Protein AF-A0A820Z6E0-F1 (afdb_monomer_lite)

pLDDT: mean 84.33, std 12.2, range [48.38, 95.38]

Radius of gyration: 16.72 Å; chains: 1; bounding box: 52×25×38 Å

Structure (mmCIF, N/CA/C/O backbone):
data_AF-A0A820Z6E0-F1
#
_entry.id   AF-A0A820Z6E0-F1
#
loop_
_atom_site.group_PDB
_atom_site.id
_atom_site.type_symbol
_atom_site.label_atom_id
_atom_site.label_alt_id
_atom_site.label_comp_id
_atom_site.label_asym_id
_atom_site.label_entity_id
_atom_site.label_seq_id
_atom_site.pdbx_PDB_ins_code
_atom_site.Cartn_x
_atom_site.Cartn_y
_atom_site.Cartn_z
_atom_site.occupancy
_atom_site.B_iso_or_equiv
_atom_site.auth_seq_id
_atom_site.auth_comp_id
_atom_site.auth_asym_id
_atom_site.auth_atom_id
_atom_site.pdbx_PDB_model_num
ATOM 1 N N . MET A 1 1 ? -11.828 4.237 -25.696 1.00 48.38 1 MET A N 1
ATOM 2 C CA . MET A 1 1 ? -11.312 3.700 -24.421 1.00 48.38 1 MET A CA 1
ATOM 3 C C . MET A 1 1 ? -10.125 4.549 -24.010 1.00 48.38 1 MET A C 1
ATOM 5 O O . MET A 1 1 ? -9.143 4.548 -24.728 1.00 48.38 1 MET A O 1
ATOM 9 N N . ARG A 1 2 ? -10.245 5.336 -22.942 1.00 55.72 2 ARG A N 1
ATOM 10 C CA . ARG A 1 2 ? -9.154 6.102 -22.318 1.00 55.72 2 ARG A CA 1
ATOM 11 C C . ARG A 1 2 ? -9.138 5.699 -20.841 1.00 55.72 2 ARG A C 1
ATOM 13 O O . ARG A 1 2 ? -10.213 5.471 -20.297 1.00 55.72 2 ARG A O 1
ATOM 20 N N . GLY A 1 3 ? -7.966 5.524 -20.233 1.00 65.94 3 GLY A N 1
ATOM 21 C CA . GLY A 1 3 ? -7.829 4.992 -18.869 1.00 65.94 3 GLY A CA 1
ATOM 22 C C . GLY A 1 3 ? -6.915 3.768 -18.805 1.00 65.94 3 GLY A C 1
ATOM 23 O O . GLY A 1 3 ? -6.024 3.621 -19.639 1.00 65.94 3 GLY A O 1
ATOM 24 N N . LEU A 1 4 ? -7.152 2.866 -17.849 1.00 66.06 4 LEU A N 1
ATOM 25 C CA . LEU A 1 4 ? -6.239 1.772 -17.475 1.00 66.06 4 LEU A CA 1
ATOM 26 C C . LEU A 1 4 ? -5.704 0.920 -18.642 1.00 66.06 4 LEU A C 1
ATOM 28 O O . LEU A 1 4 ? -4.550 0.492 -18.616 1.00 66.06 4 LEU A O 1
ATOM 32 N N . LEU A 1 5 ? -6.547 0.688 -19.653 1.00 68.06 5 LEU A N 1
ATOM 33 C CA . LEU A 1 5 ? -6.237 -0.118 -20.839 1.00 68.06 5 LEU A CA 1
ATOM 34 C C . LEU A 1 5 ? -5.581 0.680 -21.975 1.00 68.06 5 LEU A C 1
ATOM 36 O O . LEU A 1 5 ? -4.880 0.104 -22.794 1.00 68.06 5 LEU A O 1
ATOM 40 N N . SER A 1 6 ? -5.806 1.995 -22.035 1.00 64.12 6 SER A N 1
ATOM 41 C CA . SER A 1 6 ? -5.307 2.858 -23.115 1.00 64.12 6 SER A CA 1
ATOM 42 C C . SER A 1 6 ? -4.019 3.594 -22.757 1.00 64.12 6 SER A C 1
ATOM 44 O O . SER A 1 6 ? -3.319 4.023 -23.667 1.00 64.12 6 SER A O 1
ATOM 46 N N . SER A 1 7 ? -3.723 3.763 -21.467 1.00 65.31 7 SER A N 1
ATOM 47 C CA . SER A 1 7 ? -2.538 4.479 -20.972 1.00 65.31 7 SER A CA 1
ATOM 48 C C . SER A 1 7 ? -1.410 3.536 -20.531 1.00 65.31 7 SER A C 1
ATOM 50 O O . SER A 1 7 ? -0.573 3.926 -19.727 1.00 65.31 7 SER A O 1
ATOM 52 N N . GLU A 1 8 ? -1.428 2.268 -20.963 1.00 79.94 8 GLU A N 1
ATOM 53 C CA . GLU A 1 8 ? -0.510 1.192 -20.531 1.00 79.94 8 GLU A CA 1
ATOM 54 C C . GLU A 1 8 ? -0.404 0.976 -19.004 1.00 79.94 8 GLU A C 1
ATOM 56 O O . GLU A 1 8 ? 0.349 0.114 -18.555 1.00 79.94 8 GLU A O 1
ATOM 61 N N . VAL A 1 9 ? -1.182 1.692 -18.184 1.00 87.06 9 VAL A N 1
ATOM 62 C CA . VAL A 1 9 ? -1.126 1.635 -16.716 1.00 87.06 9 VAL A CA 1
ATOM 63 C C . VAL A 1 9 ? -1.371 0.213 -16.231 1.00 87.06 9 VAL A C 1
ATOM 65 O O . VAL A 1 9 ? -0.601 -0.291 -15.414 1.00 87.06 9 VAL A O 1
ATOM 68 N N . LEU A 1 10 ? -2.386 -0.477 -16.761 1.00 86.62 10 LEU A N 1
ATOM 69 C CA . LEU A 1 10 ? -2.643 -1.869 -16.392 1.00 86.62 10 LEU A CA 1
ATOM 70 C C . LEU A 1 10 ? -1.450 -2.772 -16.740 1.00 86.62 10 LEU A C 1
ATOM 72 O O . LEU A 1 10 ? -1.014 -3.578 -15.928 1.00 86.62 10 LEU A O 1
ATOM 76 N N . PHE A 1 11 ? -0.871 -2.607 -17.925 1.00 88.88 11 PHE A N 1
ATOM 77 C CA . PHE A 1 11 ? 0.265 -3.416 -18.356 1.00 88.88 11 PHE A CA 1
ATOM 78 C C . PHE A 1 11 ? 1.518 -3.167 -17.503 1.00 88.88 11 PHE A C 1
ATOM 80 O O . PHE A 1 11 ? 2.167 -4.111 -17.051 1.00 88.88 11 PHE A O 1
ATOM 87 N N . VAL A 1 12 ? 1.837 -1.900 -17.227 1.00 90.31 12 VAL A N 1
ATOM 88 C CA . VAL A 1 12 ? 2.965 -1.499 -16.374 1.00 90.31 12 VAL A CA 1
ATOM 89 C C . VAL A 1 12 ? 2.790 -2.020 -14.949 1.00 90.31 12 VAL A C 1
ATOM 91 O O . VAL A 1 12 ? 3.752 -2.492 -14.342 1.00 90.31 12 VAL A O 1
ATOM 94 N N . THR A 1 13 ? 1.577 -1.938 -14.405 1.00 92.31 13 THR A N 1
ATOM 95 C CA . THR A 1 13 ? 1.280 -2.369 -13.031 1.00 92.31 13 THR A CA 1
ATOM 96 C C . THR A 1 13 ? 1.326 -3.888 -12.892 1.00 92.31 13 THR A C 1
ATOM 98 O O . THR A 1 13 ? 1.973 -4.376 -11.969 1.00 92.31 13 THR A O 1
ATOM 101 N N . LEU A 1 14 ? 0.763 -4.639 -13.843 1.00 90.88 14 LEU A N 1
ATOM 102 C CA . LEU A 1 14 ? 0.792 -6.107 -13.840 1.00 90.88 14 LEU A CA 1
ATOM 103 C C . LEU A 1 14 ? 2.196 -6.696 -14.034 1.00 90.88 14 LEU A C 1
ATOM 105 O O . LEU A 1 14 ? 2.466 -7.804 -13.580 1.00 90.88 14 LEU A O 1
ATOM 109 N N . LYS A 1 15 ? 3.118 -5.963 -14.668 1.00 93.31 15 LYS A N 1
ATOM 110 C CA . LYS A 1 15 ? 4.529 -6.374 -14.773 1.00 93.31 15 LYS A CA 1
ATOM 111 C C . LYS A 1 15 ? 5.305 -6.260 -13.460 1.00 93.31 15 LYS A C 1
ATOM 113 O O . LYS A 1 15 ? 6.385 -6.840 -13.344 1.00 93.31 15 LYS A O 1
ATOM 118 N N . LYS A 1 16 ? 4.816 -5.487 -12.487 1.00 93.81 16 LYS A N 1
ATOM 119 C CA . LYS A 1 16 ? 5.507 -5.282 -11.210 1.00 93.81 16 LYS A CA 1
ATOM 120 C C . LYS A 1 16 ? 5.207 -6.426 -10.249 1.00 93.81 16 LYS A C 1
ATOM 122 O O . LYS A 1 16 ? 4.092 -6.926 -10.161 1.00 93.81 16 LYS A O 1
ATOM 127 N N . ARG A 1 17 ? 6.212 -6.805 -9.464 1.00 95.12 17 ARG A N 1
ATOM 128 C CA . ARG A 1 17 ? 6.111 -7.862 -8.454 1.00 95.12 17 ARG A CA 1
ATOM 129 C C . ARG A 1 17 ? 5.824 -7.273 -7.077 1.00 95.12 17 ARG A C 1
ATOM 131 O O . ARG A 1 17 ? 6.588 -6.435 -6.589 1.00 95.12 17 ARG A O 1
ATOM 138 N N . TYR A 1 18 ? 4.756 -7.746 -6.444 1.00 94.69 18 TYR A N 1
ATOM 139 C CA . TYR A 1 18 ? 4.411 -7.391 -5.067 1.00 94.69 18 TYR A CA 1
ATOM 140 C C . TYR A 1 18 ? 5.555 -7.751 -4.103 1.00 94.69 18 TYR A C 1
ATOM 142 O O . TYR A 1 18 ? 6.232 -8.764 -4.292 1.00 94.69 18 TYR A O 1
ATOM 150 N N . ARG A 1 19 ? 5.805 -6.888 -3.109 1.00 93.69 19 ARG A N 1
ATOM 151 C CA . ARG A 1 19 ? 6.894 -6.966 -2.111 1.00 93.69 19 ARG A CA 1
ATOM 152 C C . ARG A 1 19 ? 8.318 -6.935 -2.665 1.00 93.69 19 ARG A C 1
ATOM 154 O O . ARG A 1 19 ? 9.272 -7.024 -1.900 1.00 93.69 19 ARG A O 1
ATOM 161 N N . VAL A 1 20 ? 8.484 -6.785 -3.978 1.00 94.25 20 VAL A N 1
ATOM 162 C CA . VAL A 1 20 ? 9.794 -6.656 -4.634 1.00 94.25 20 VAL A CA 1
ATOM 163 C C . VAL A 1 20 ? 9.920 -5.300 -5.309 1.00 94.25 20 VAL A C 1
ATOM 165 O O . VAL A 1 20 ? 10.918 -4.616 -5.132 1.00 94.25 20 VAL A O 1
ATOM 168 N N . ASN A 1 21 ? 8.912 -4.901 -6.085 1.00 95.00 21 ASN A N 1
ATOM 169 C CA . ASN A 1 21 ? 8.896 -3.614 -6.777 1.00 95.00 21 ASN A CA 1
ATOM 170 C C . ASN A 1 21 ? 7.982 -2.596 -6.101 1.00 95.00 21 ASN A C 1
ATOM 172 O O . ASN A 1 21 ? 8.159 -1.398 -6.316 1.00 95.00 21 ASN A O 1
ATOM 176 N N . PHE A 1 22 ? 6.993 -3.059 -5.337 1.00 94.94 22 PHE A N 1
ATOM 177 C CA . PHE A 1 22 ? 6.030 -2.204 -4.658 1.00 94.94 22 PHE A CA 1
ATOM 178 C C . PHE A 1 22 ? 5.360 -2.910 -3.477 1.00 94.94 22 PHE A C 1
ATOM 180 O O . PHE A 1 22 ? 5.354 -4.141 -3.401 1.00 94.94 22 PHE A O 1
ATOM 187 N N . GLY A 1 23 ? 4.727 -2.121 -2.617 1.00 94.25 23 GLY A N 1
ATOM 188 C CA . GLY A 1 23 ? 3.858 -2.585 -1.540 1.00 94.25 23 GLY A CA 1
ATOM 189 C C . GLY A 1 23 ? 3.445 -1.430 -0.632 1.00 94.25 23 GLY A C 1
ATOM 190 O O . GLY A 1 23 ? 3.947 -0.315 -0.774 1.00 94.25 23 GLY A O 1
ATOM 191 N N . VAL A 1 24 ? 2.545 -1.693 0.312 1.00 92.12 24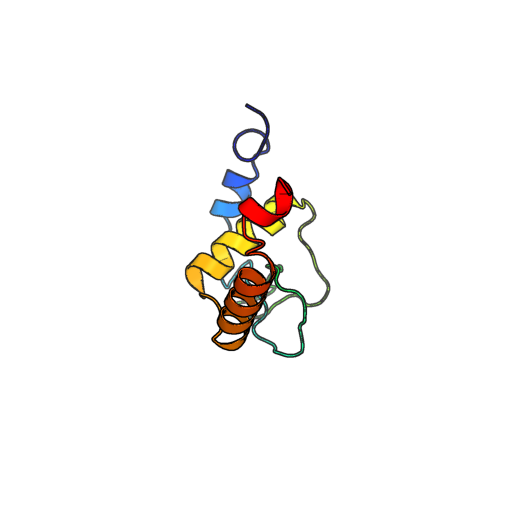 VAL A N 1
ATOM 192 C CA . VAL A 1 24 ? 2.289 -0.775 1.432 1.00 92.12 24 VAL A CA 1
ATOM 193 C C . VAL A 1 24 ? 3.406 -0.961 2.457 1.00 92.12 24 VAL A C 1
ATOM 195 O O . VAL A 1 24 ? 3.830 -2.088 2.719 1.00 92.12 24 VAL A O 1
ATOM 198 N N . ASN A 1 25 ? 3.922 0.139 3.002 1.00 88.44 25 ASN A N 1
ATOM 199 C CA . ASN A 1 25 ? 4.971 0.076 4.013 1.00 88.44 25 ASN A CA 1
ATOM 200 C C . ASN A 1 25 ? 4.381 -0.464 5.332 1.00 88.44 25 ASN A C 1
ATOM 202 O O . ASN A 1 25 ? 3.444 0.142 5.850 1.00 88.44 25 ASN A O 1
ATOM 206 N N . PRO A 1 26 ? 4.910 -1.566 5.896 1.00 79.25 26 PRO A N 1
ATOM 207 C CA . PRO A 1 26 ? 4.401 -2.128 7.145 1.00 79.25 26 PRO A CA 1
ATOM 208 C C . PRO A 1 26 ? 4.802 -1.318 8.386 1.00 79.25 26 PRO A C 1
ATOM 210 O O . PRO A 1 26 ? 4.334 -1.619 9.481 1.00 79.25 26 PRO A O 1
ATOM 213 N N . ASN A 1 27 ? 5.689 -0.324 8.255 1.00 84.88 27 ASN A N 1
ATOM 214 C CA . ASN A 1 27 ? 6.119 0.509 9.372 1.00 84.88 27 ASN A CA 1
ATOM 215 C C . ASN A 1 27 ? 4.923 1.302 9.939 1.00 84.88 27 ASN A C 1
ATOM 217 O O . ASN A 1 27 ? 4.393 2.159 9.235 1.00 84.88 27 ASN A O 1
ATOM 221 N N . PRO A 1 28 ? 4.539 1.112 11.217 1.00 76.56 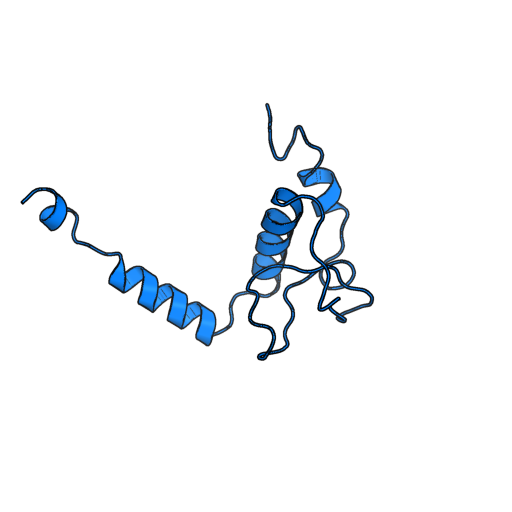28 PRO A N 1
ATOM 222 C CA . PRO A 1 28 ? 3.412 1.825 11.825 1.00 76.56 28 PRO A CA 1
ATOM 223 C C . PRO A 1 28 ? 3.587 3.347 11.871 1.00 76.56 28 PRO A C 1
ATOM 225 O O . PRO A 1 28 ? 2.608 4.074 11.985 1.00 76.56 28 PRO A O 1
ATOM 228 N N . LYS A 1 29 ? 4.832 3.842 11.797 1.00 82.81 29 LYS A N 1
ATOM 229 C CA . LYS A 1 29 ? 5.136 5.280 11.717 1.00 82.81 29 LYS A CA 1
ATOM 230 C C . LYS A 1 29 ? 4.954 5.846 10.305 1.00 82.81 29 LYS A C 1
ATOM 232 O O . LYS A 1 29 ? 5.025 7.059 10.116 1.00 82.81 29 LYS A O 1
ATOM 237 N N . PHE A 1 30 ? 4.770 4.988 9.303 1.00 82.81 30 PHE A N 1
ATOM 238 C CA . PHE A 1 30 ? 4.546 5.390 7.926 1.00 82.81 30 PHE A CA 1
ATOM 239 C C . PHE A 1 30 ? 3.049 5.597 7.683 1.00 82.81 30 PHE A C 1
ATOM 241 O O . PHE A 1 30 ? 2.305 4.670 7.385 1.00 82.81 30 PHE A O 1
ATOM 248 N N . ASN A 1 31 ? 2.604 6.847 7.783 1.00 78.50 31 ASN A N 1
ATOM 249 C CA . ASN A 1 31 ? 1.177 7.187 7.760 1.00 78.50 31 ASN A CA 1
ATOM 250 C C . ASN A 1 31 ? 0.529 7.169 6.362 1.00 78.50 31 ASN A C 1
ATOM 252 O O . ASN A 1 31 ? -0.642 7.525 6.230 1.00 78.50 31 ASN A O 1
ATOM 256 N N . ARG A 1 32 ? 1.257 6.805 5.295 1.00 85.75 32 ARG A N 1
ATOM 257 C CA . ARG A 1 32 ? 0.674 6.783 3.945 1.00 85.75 32 ARG A CA 1
ATOM 258 C C . ARG A 1 32 ? 0.015 5.435 3.693 1.00 85.75 32 ARG A C 1
ATOM 260 O O . ARG A 1 32 ? 0.687 4.414 3.598 1.00 85.75 32 ARG A O 1
ATOM 267 N N . LEU A 1 33 ? -1.296 5.464 3.481 1.00 88.44 33 LEU A N 1
ATOM 268 C CA . LEU A 1 33 ? -2.105 4.292 3.139 1.00 88.44 33 LEU A CA 1
ATOM 269 C C . LEU A 1 33 ? -2.005 3.907 1.652 1.00 88.44 33 LEU A C 1
ATOM 271 O O . LEU A 1 33 ? -2.931 3.301 1.125 1.00 88.44 33 LEU A O 1
ATOM 275 N N . MET A 1 34 ? -0.913 4.259 0.970 1.00 92.31 34 MET A N 1
ATOM 276 C CA . MET A 1 34 ? -0.712 4.003 -0.458 1.00 92.31 34 MET A CA 1
ATOM 277 C C . MET A 1 34 ? 0.503 3.112 -0.699 1.00 92.31 34 MET A C 1
ATOM 279 O O . MET A 1 34 ? 1.463 3.123 0.074 1.00 92.31 34 MET A O 1
ATOM 283 N N . ALA A 1 35 ? 0.470 2.358 -1.797 1.00 93.62 35 ALA A N 1
ATOM 284 C CA . ALA A 1 35 ? 1.631 1.611 -2.247 1.00 93.62 35 ALA A CA 1
ATOM 285 C C . ALA A 1 35 ? 2.782 2.562 -2.590 1.00 93.62 35 ALA A C 1
ATOM 287 O O . ALA A 1 35 ? 2.588 3.617 -3.197 1.00 93.62 35 ALA A O 1
ATOM 288 N N . VAL A 1 36 ? 3.994 2.135 -2.258 1.00 93.56 36 VAL A N 1
ATOM 289 C CA . VAL A 1 36 ? 5.242 2.825 -2.583 1.00 93.56 36 VAL A CA 1
ATOM 290 C C . VAL A 1 36 ? 6.183 1.898 -3.348 1.00 93.56 36 VAL A C 1
ATOM 292 O O . VAL A 1 36 ? 6.047 0.674 -3.254 1.00 93.56 36 VAL A O 1
ATOM 295 N N . PRO A 1 37 ? 7.149 2.441 -4.107 1.00 94.06 37 PRO A N 1
ATOM 296 C CA . PRO A 1 37 ? 8.214 1.650 -4.707 1.00 94.06 37 PRO A CA 1
ATOM 297 C C . PRO A 1 37 ? 9.054 0.936 -3.645 1.00 94.06 37 PRO A C 1
ATOM 299 O O . PRO A 1 37 ? 9.311 1.474 -2.568 1.00 94.06 37 PRO A O 1
ATOM 302 N N . PHE A 1 38 ? 9.507 -0.276 -3.949 1.00 93.00 38 PHE A N 1
ATOM 303 C CA . PHE A 1 38 ? 10.432 -1.031 -3.101 1.00 93.00 38 PHE A CA 1
ATOM 304 C C . PHE A 1 38 ? 11.817 -1.050 -3.759 1.00 93.00 38 PHE A C 1
ATOM 306 O O . PHE A 1 38 ? 11.929 -1.240 -4.971 1.00 93.00 38 PHE A O 1
ATOM 313 N N . ARG A 1 39 ? 12.875 -0.824 -2.969 1.00 89.94 39 ARG A N 1
ATOM 314 C CA . ARG A 1 39 ? 14.279 -0.879 -3.435 1.00 89.94 39 ARG A CA 1
ATOM 315 C C . ARG A 1 39 ? 14.846 -2.291 -3.396 1.00 89.94 39 ARG A C 1
ATOM 317 O O . ARG A 1 39 ? 15.732 -2.623 -4.175 1.00 89.94 39 ARG A O 1
ATOM 324 N N . ALA A 1 40 ? 14.337 -3.101 -2.481 1.00 88.12 40 ALA A N 1
ATOM 325 C CA . ALA A 1 40 ? 14.668 -4.504 -2.327 1.00 88.12 40 ALA A CA 1
ATOM 326 C C . ALA A 1 40 ? 13.437 -5.245 -1.797 1.00 88.12 40 ALA A C 1
ATOM 328 O O . AL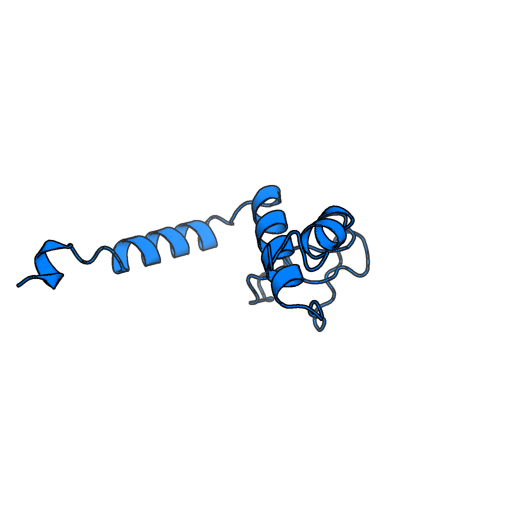A A 1 40 ? 12.415 -4.631 -1.479 1.00 88.12 40 ALA A O 1
ATOM 329 N N . LYS A 1 41 ? 13.537 -6.572 -1.692 1.00 88.94 41 LYS A N 1
ATOM 330 C CA . LYS A 1 41 ? 12.473 -7.391 -1.113 1.00 88.94 41 LYS A CA 1
ATOM 331 C C . LYS A 1 41 ? 12.119 -6.868 0.281 1.00 88.94 41 LYS A C 1
ATOM 333 O O . LYS A 1 41 ? 12.990 -6.819 1.140 1.00 88.94 41 LYS A O 1
ATOM 338 N N . ASP A 1 42 ? 10.857 -6.500 0.478 1.00 86.19 42 ASP A N 1
ATOM 339 C CA . ASP A 1 42 ? 10.327 -5.973 1.742 1.00 86.19 42 ASP A CA 1
ATOM 340 C C . ASP A 1 42 ? 10.956 -4.658 2.236 1.00 86.19 42 ASP A C 1
ATOM 342 O O . ASP A 1 42 ? 10.756 -4.267 3.383 1.00 86.19 42 ASP A O 1
ATOM 346 N N . VAL A 1 43 ? 11.673 -3.937 1.366 1.00 87.88 43 VAL A N 1
ATOM 347 C CA . VAL A 1 43 ? 12.306 -2.655 1.702 1.00 87.88 43 VAL A CA 1
ATOM 348 C C . VAL A 1 43 ? 11.658 -1.533 0.899 1.00 87.88 43 VAL A C 1
ATOM 350 O O . VAL A 1 43 ? 11.994 -1.299 -0.268 1.00 87.88 43 VAL A O 1
ATOM 353 N N . ALA A 1 44 ? 10.734 -0.826 1.549 1.00 87.75 44 ALA A N 1
ATOM 354 C CA . ALA A 1 44 ? 10.052 0.338 0.999 1.00 87.75 44 ALA A CA 1
ATOM 355 C C . ALA A 1 44 ? 11.010 1.524 0.797 1.00 87.75 44 ALA A C 1
ATOM 357 O O . ALA A 1 44 ? 11.900 1.789 1.604 1.00 87.75 44 ALA A O 1
ATOM 358 N N . ALA A 1 45 ? 10.808 2.272 -0.283 1.00 86.75 45 ALA A N 1
ATOM 359 C CA . ALA A 1 45 ? 11.505 3.521 -0.541 1.00 86.75 45 ALA A CA 1
ATOM 360 C C . ALA A 1 45 ? 10.719 4.688 0.080 1.00 86.75 45 ALA A C 1
ATOM 362 O O . ALA A 1 45 ? 9.778 5.203 -0.521 1.00 86.75 45 ALA A O 1
ATOM 363 N N . GLU A 1 46 ? 11.108 5.097 1.290 1.00 69.19 46 GLU A N 1
ATOM 364 C CA . GLU A 1 46 ? 10.325 5.990 2.167 1.00 69.19 46 GLU A CA 1
ATOM 365 C C . GLU A 1 46 ? 9.959 7.359 1.558 1.00 69.19 46 GLU A C 1
ATOM 367 O O . GLU A 1 46 ? 8.925 7.920 1.912 1.00 69.19 46 GLU A O 1
ATOM 372 N N . ASN A 1 47 ? 10.748 7.866 0.603 1.00 73.25 47 ASN A N 1
ATOM 373 C CA . ASN A 1 47 ? 10.571 9.194 -0.007 1.00 73.25 47 ASN A CA 1
ATOM 374 C C . ASN A 1 47 ? 10.276 9.147 -1.514 1.00 73.25 47 ASN A C 1
ATOM 376 O O . ASN A 1 47 ? 10.613 10.084 -2.234 1.00 73.25 47 ASN A O 1
ATOM 380 N N . THR A 1 48 ? 9.713 8.051 -2.023 1.00 75.88 48 THR A N 1
ATOM 381 C CA . THR A 1 48 ? 9.418 7.936 -3.459 1.00 75.88 48 THR A CA 1
ATOM 382 C C . THR A 1 48 ? 7.963 7.597 -3.716 1.00 75.88 48 THR A C 1
ATOM 384 O O . THR A 1 48 ? 7.366 6.785 -3.012 1.00 75.88 48 THR A O 1
ATOM 387 N N . GLU A 1 49 ? 7.420 8.198 -4.766 1.00 81.50 49 GLU A N 1
ATOM 388 C CA . GLU A 1 49 ? 6.064 7.973 -5.251 1.00 81.50 49 GLU A CA 1
ATOM 389 C C . GLU A 1 49 ? 6.114 7.499 -6.703 1.00 81.50 49 GLU A C 1
ATOM 391 O O . GLU A 1 49 ? 7.136 7.610 -7.388 1.00 81.50 49 GLU A O 1
ATOM 396 N N . PHE A 1 50 ? 5.010 6.931 -7.181 1.00 87.69 50 PHE A N 1
ATOM 397 C CA . PHE A 1 50 ? 4.892 6.590 -8.591 1.00 87.69 50 PHE A CA 1
ATOM 398 C C . PHE A 1 50 ? 4.666 7.865 -9.399 1.00 87.69 50 PHE A C 1
ATOM 400 O O . PHE A 1 50 ? 3.767 8.639 -9.092 1.00 87.69 50 PHE A O 1
ATOM 407 N N . GLY A 1 51 ? 5.447 8.058 -10.465 1.00 85.19 51 GLY A N 1
ATOM 408 C CA . GLY A 1 51 ? 5.345 9.256 -11.307 1.00 85.19 51 GLY A CA 1
ATOM 409 C C . GLY A 1 51 ? 3.989 9.436 -12.002 1.00 85.19 51 GLY A C 1
ATOM 410 O O . GLY A 1 51 ? 3.685 10.535 -12.447 1.00 85.19 51 GLY A O 1
ATOM 411 N N . HIS A 1 52 ? 3.168 8.382 -12.078 1.00 87.88 52 HIS A N 1
ATOM 412 C CA . HIS A 1 52 ? 1.798 8.451 -12.580 1.00 87.88 52 HIS A CA 1
ATOM 413 C C . HIS A 1 52 ? 0.810 8.080 -11.459 1.00 87.88 52 HIS A C 1
ATOM 415 O O . HIS A 1 52 ? 0.913 6.969 -10.924 1.00 87.88 52 HIS A O 1
ATOM 421 N N . PRO A 1 53 ? -0.178 8.933 -11.128 1.00 88.69 53 PRO A N 1
ATOM 422 C CA . PRO A 1 53 ? -1.104 8.687 -10.018 1.00 88.69 53 PRO A CA 1
ATOM 423 C C . PRO A 1 53 ? -1.912 7.393 -10.196 1.00 88.69 53 PRO A C 1
ATOM 425 O O . PRO A 1 53 ? -1.999 6.602 -9.260 1.00 88.69 53 PRO A O 1
ATOM 428 N N . ASP A 1 54 ? -2.397 7.101 -11.409 1.00 90.44 54 ASP A N 1
ATOM 429 C CA . ASP A 1 54 ? -3.127 5.850 -11.684 1.00 90.44 54 ASP A CA 1
ATOM 430 C C . ASP A 1 54 ? -2.299 4.584 -11.412 1.00 90.44 54 ASP A C 1
ATOM 432 O O . ASP A 1 54 ? -2.842 3.574 -10.968 1.00 90.44 54 ASP A O 1
ATOM 436 N N . VAL A 1 55 ? -0.976 4.624 -11.629 1.00 92.19 55 VAL A N 1
ATOM 437 C CA . VAL A 1 55 ? -0.088 3.503 -11.274 1.00 92.19 55 VAL A CA 1
ATOM 438 C C . VAL A 1 55 ? -0.074 3.322 -9.759 1.00 92.19 55 VAL A C 1
ATOM 440 O O . VAL A 1 55 ? -0.199 2.197 -9.280 1.00 92.19 55 VAL A O 1
ATOM 443 N N . GLY A 1 56 ? 0.031 4.416 -9.001 1.00 93.12 56 GLY A N 1
ATOM 444 C CA . GLY A 1 56 ? -0.043 4.375 -7.542 1.00 93.12 56 GLY A CA 1
ATOM 445 C C . GLY A 1 56 ? -1.375 3.828 -7.039 1.00 93.12 56 GLY A C 1
ATOM 446 O O . GLY A 1 56 ? -1.382 2.969 -6.158 1.00 93.12 56 GLY A O 1
ATOM 447 N N . LEU A 1 57 ? -2.489 4.244 -7.640 1.00 93.25 57 LEU A N 1
ATOM 448 C CA . LEU A 1 57 ? -3.826 3.789 -7.265 1.00 93.25 57 LEU A CA 1
ATOM 449 C C . LEU A 1 57 ? -4.000 2.284 -7.503 1.00 93.25 57 LEU A C 1
ATOM 451 O O . LEU A 1 57 ? -4.374 1.551 -6.587 1.00 93.25 57 LEU A O 1
ATOM 455 N N . VAL A 1 58 ? -3.653 1.792 -8.696 1.00 94.06 58 VAL A N 1
ATOM 456 C CA . VAL A 1 58 ? -3.773 0.361 -9.019 1.00 94.06 58 VAL A CA 1
ATOM 457 C C . VAL A 1 58 ? -2.860 -0.489 -8.141 1.00 94.06 58 VAL A C 1
ATOM 459 O O . VAL A 1 58 ? -3.299 -1.500 -7.597 1.00 94.06 58 VAL A O 1
ATOM 462 N N . LEU A 1 59 ? -1.600 -0.088 -7.954 1.00 95.19 59 LEU A N 1
ATOM 463 C CA . LEU A 1 59 ? -0.672 -0.838 -7.103 1.00 95.19 59 LEU A CA 1
ATOM 464 C C . LEU A 1 59 ? -1.081 -0.803 -5.630 1.00 95.19 59 LEU A C 1
ATOM 466 O O . LEU A 1 59 ? -0.823 -1.772 -4.917 1.00 95.19 59 LEU A O 1
ATOM 470 N N . THR A 1 60 ? -1.738 0.267 -5.175 1.00 95.25 60 THR A N 1
ATOM 471 C CA . THR A 1 60 ? -2.340 0.336 -3.835 1.00 95.25 60 THR A CA 1
ATOM 472 C C . THR A 1 60 ? -3.431 -0.714 -3.695 1.00 95.25 60 THR A C 1
ATOM 474 O O . THR A 1 60 ? -3.380 -1.515 -2.763 1.00 95.25 60 THR A O 1
ATOM 477 N N . GLN A 1 61 ? -4.344 -0.793 -4.665 1.00 94.75 61 GLN A N 1
ATOM 478 C CA . GLN A 1 61 ? -5.410 -1.792 -4.650 1.00 94.75 61 GLN A CA 1
ATOM 479 C C . GLN A 1 61 ? -4.861 -3.221 -4.683 1.00 94.75 61 GLN A C 1
ATOM 481 O O . GLN A 1 61 ? -5.281 -4.062 -3.894 1.00 94.75 61 GLN A O 1
ATOM 486 N N . ILE A 1 62 ? -3.876 -3.491 -5.543 1.00 95.38 62 ILE A N 1
ATOM 487 C CA . ILE A 1 62 ? -3.211 -4.798 -5.608 1.00 95.38 62 ILE A CA 1
ATOM 488 C C . ILE A 1 62 ? -2.499 -5.115 -4.285 1.00 95.38 62 ILE A C 1
ATOM 490 O O . ILE A 1 62 ? -2.534 -6.252 -3.822 1.00 95.38 62 ILE A O 1
ATOM 494 N N . SER A 1 63 ? -1.865 -4.124 -3.654 1.00 95.06 63 SER A N 1
ATOM 495 C CA . SER A 1 63 ? -1.175 -4.330 -2.378 1.00 95.06 63 SER A CA 1
ATOM 496 C C . SER A 1 63 ? -2.144 -4.757 -1.284 1.00 95.06 63 SER A C 1
ATOM 498 O O . SER A 1 63 ? -1.877 -5.760 -0.632 1.00 95.06 63 SER A O 1
ATOM 500 N N . TYR A 1 64 ? -3.274 -4.061 -1.129 1.00 94.62 64 TYR A N 1
ATOM 501 C CA . TYR A 1 64 ? -4.289 -4.423 -0.136 1.00 94.62 64 TYR A CA 1
ATOM 502 C C . TYR A 1 64 ? -5.059 -5.692 -0.493 1.00 94.62 64 TYR A C 1
ATOM 504 O O . TYR A 1 64 ? -5.478 -6.408 0.410 1.00 94.62 64 TYR A O 1
ATOM 512 N N . TYR A 1 65 ? -5.191 -6.021 -1.779 1.00 94.69 65 TYR A N 1
ATOM 513 C CA . TYR A 1 65 ? -5.709 -7.322 -2.197 1.00 94.69 65 TYR A CA 1
ATOM 514 C C . TYR A 1 65 ? -4.829 -8.472 -1.681 1.00 94.69 65 TYR A C 1
ATOM 516 O O . TYR A 1 65 ? -5.352 -9.487 -1.233 1.00 94.69 65 TYR A O 1
ATOM 524 N N . TYR A 1 66 ? -3.500 -8.308 -1.696 1.00 94.00 66 TYR A N 1
ATOM 525 C CA . TYR A 1 66 ? -2.576 -9.330 -1.196 1.00 94.00 66 TYR A CA 1
ATOM 526 C C . TYR A 1 66 ? -2.340 -9.287 0.317 1.00 94.00 66 TYR A C 1
ATOM 528 O O . TYR A 1 66 ? -2.218 -10.344 0.930 1.00 94.00 66 TYR A O 1
ATOM 536 N N . SER A 1 67 ? -2.214 -8.103 0.921 1.00 92.50 67 SER A N 1
ATOM 537 C CA . SER A 1 67 ? -1.907 -7.976 2.353 1.00 92.50 67 SER A CA 1
ATOM 538 C C . SER A 1 67 ? -3.135 -8.037 3.251 1.00 92.50 67 SER A C 1
ATOM 540 O O . SER A 1 67 ? -2.992 -8.301 4.440 1.00 92.50 67 SER A O 1
ATOM 542 N N . GLY A 1 68 ? -4.313 -7.719 2.713 1.00 92.75 68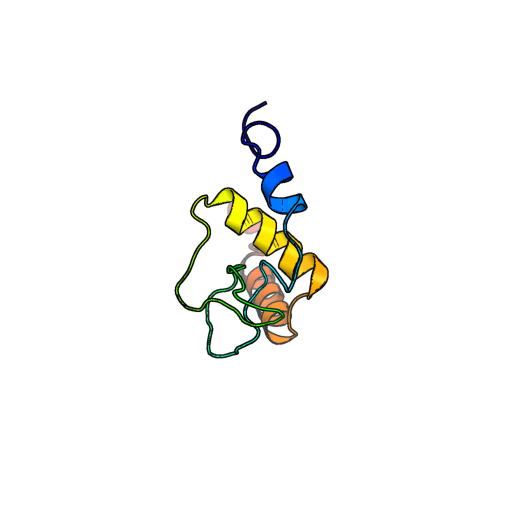 GLY A N 1
ATOM 543 C CA . GLY A 1 68 ? -5.464 -7.346 3.522 1.00 92.75 68 GLY A CA 1
ATOM 544 C C . GLY A 1 68 ? -5.263 -6.015 4.253 1.00 92.75 68 GLY A C 1
ATOM 545 O O . GLY A 1 68 ? -4.232 -5.343 4.117 1.00 92.75 68 GLY A O 1
ATOM 546 N N . LEU A 1 69 ? -6.284 -5.642 5.021 1.00 91.56 69 LEU A N 1
ATOM 547 C CA . LEU A 1 69 ? -6.252 -4.539 5.979 1.00 91.56 69 LEU A CA 1
ATOM 548 C C . LEU A 1 69 ? -5.846 -5.069 7.357 1.00 91.56 69 LEU A C 1
ATOM 550 O O . LEU A 1 69 ? -6.155 -6.210 7.696 1.00 91.56 69 LEU A O 1
ATOM 554 N N . SER A 1 70 ? -5.196 -4.236 8.169 1.00 89.62 70 SER A N 1
ATOM 555 C CA . SER A 1 70 ? -5.012 -4.537 9.593 1.00 89.62 70 SER A CA 1
ATOM 556 C C . SER A 1 70 ? -6.320 -4.377 10.369 1.00 89.62 70 SER A C 1
ATOM 558 O O . SER A 1 70 ? -7.210 -3.643 9.941 1.00 89.62 70 SER A O 1
ATOM 560 N N . ASP A 1 71 ? -6.415 -4.986 11.553 1.00 91.88 71 ASP A N 1
ATOM 561 C CA . ASP A 1 71 ? -7.597 -4.860 12.420 1.00 91.88 71 ASP A CA 1
ATOM 562 C C . ASP A 1 71 ? -7.935 -3.396 12.735 1.00 91.88 71 ASP A C 1
ATOM 564 O O . ASP A 1 71 ? -9.102 -3.006 12.741 1.00 91.88 71 ASP A O 1
ATOM 568 N N . LEU A 1 72 ? -6.912 -2.556 12.932 1.00 90.12 72 LEU A N 1
ATOM 569 C CA . LEU A 1 72 ? -7.092 -1.121 13.150 1.00 90.12 72 LEU A CA 1
ATOM 570 C C . LEU A 1 72 ? -7.680 -0.432 11.913 1.00 90.12 72 LEU A C 1
ATOM 572 O O . LEU A 1 72 ? -8.609 0.360 12.040 1.00 90.12 72 LEU A O 1
ATOM 576 N N . GLN A 1 73 ? -7.156 -0.731 10.721 1.00 90.62 73 GLN A N 1
ATOM 577 C CA . GLN A 1 73 ? -7.671 -0.174 9.467 1.00 90.62 73 GLN A CA 1
ATOM 578 C C . GLN A 1 73 ? -9.102 -0.641 9.201 1.00 90.62 73 GLN A C 1
ATOM 580 O O . GLN A 1 73 ? -9.945 0.157 8.804 1.00 90.62 73 GLN A O 1
ATOM 585 N N . LEU A 1 74 ? -9.394 -1.914 9.466 1.00 93.31 74 LEU A N 1
ATOM 586 C CA . LEU A 1 74 ? -10.726 -2.481 9.322 1.00 93.31 74 LEU A CA 1
ATOM 587 C C . LEU A 1 74 ? -11.718 -1.817 10.285 1.00 93.31 74 LEU A C 1
ATOM 589 O O . LEU A 1 74 ? -12.806 -1.421 9.870 1.00 93.31 74 LEU A O 1
ATOM 593 N N . ARG A 1 75 ? -11.324 -1.618 11.550 1.00 94.19 75 ARG A N 1
ATOM 594 C CA . ARG A 1 75 ? -12.126 -0.882 12.534 1.00 94.19 75 ARG A CA 1
ATOM 595 C C . ARG A 1 75 ? -12.410 0.542 12.063 1.00 94.19 75 ARG A C 1
ATOM 597 O O . ARG A 1 75 ? -13.564 0.946 12.035 1.00 94.19 75 ARG A O 1
ATOM 604 N N . GLN A 1 76 ? -11.383 1.258 11.606 1.00 91.00 76 GLN A N 1
ATOM 605 C CA . GLN A 1 76 ? -11.529 2.606 11.051 1.00 91.00 76 GLN A CA 1
ATOM 606 C C . GLN A 1 76 ? -12.461 2.643 9.834 1.00 91.00 76 GLN A C 1
ATOM 608 O O . GLN A 1 76 ? -13.215 3.601 9.673 1.00 91.00 76 GLN A O 1
ATOM 613 N N . CYS A 1 77 ? -12.418 1.626 8.969 1.00 91.44 77 CYS A N 1
ATOM 614 C CA . CYS A 1 77 ? -13.351 1.497 7.854 1.00 91.44 77 CYS A CA 1
ATOM 615 C C . CYS A 1 77 ? -14.795 1.378 8.354 1.00 91.44 77 CYS A C 1
ATOM 617 O O . CYS A 1 77 ? -15.647 2.120 7.872 1.00 91.44 77 CYS A O 1
ATOM 619 N N . PHE A 1 78 ? -15.066 0.512 9.334 1.00 94.19 78 PHE A N 1
ATOM 620 C CA . PHE A 1 78 ? -16.410 0.367 9.900 1.00 94.19 78 PHE A CA 1
ATOM 621 C C . PHE A 1 78 ? -16.891 1.622 10.628 1.00 94.19 78 PHE A C 1
ATOM 623 O O . PHE A 1 78 ? -18.021 2.046 10.403 1.00 94.19 78 PHE A O 1
ATOM 630 N N . ASP A 1 79 ? -16.033 2.263 11.423 1.00 93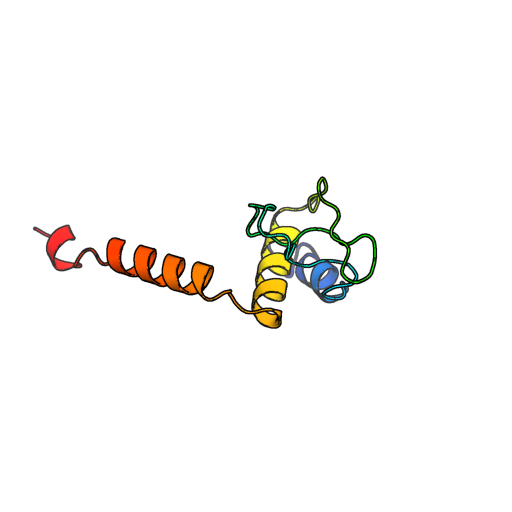.44 79 ASP A N 1
ATOM 631 C CA . ASP A 1 79 ? -16.384 3.505 12.113 1.00 93.44 79 ASP A CA 1
ATOM 632 C C . ASP A 1 79 ? -16.767 4.594 11.090 1.00 93.44 79 ASP A C 1
ATOM 634 O O . ASP A 1 79 ? -17.795 5.255 11.230 1.00 93.44 79 ASP A O 1
ATOM 638 N N . ARG A 1 80 ? -16.012 4.730 9.991 1.00 89.06 80 ARG A N 1
ATOM 639 C CA . ARG A 1 80 ? -16.340 5.670 8.904 1.00 89.06 80 ARG A CA 1
ATOM 640 C C . ARG A 1 80 ? -17.617 5.307 8.157 1.00 89.06 80 ARG A C 1
ATOM 642 O O . ARG A 1 80 ? -18.346 6.210 7.761 1.00 89.06 80 ARG A O 1
ATOM 649 N N . LEU A 1 81 ? -17.873 4.022 7.923 1.00 88.81 81 LEU A N 1
ATOM 650 C CA . LEU A 1 81 ? -19.111 3.577 7.280 1.00 88.81 81 LEU A CA 1
ATOM 651 C C . LEU A 1 81 ? -20.320 3.918 8.157 1.00 88.81 81 LEU A C 1
ATOM 653 O O . LEU A 1 81 ? -21.251 4.542 7.663 1.00 88.81 81 LEU A O 1
ATOM 657 N N . SER A 1 82 ? -20.247 3.642 9.463 1.00 88.12 82 SER A N 1
ATOM 658 C CA . SER A 1 82 ? -21.323 3.962 10.414 1.00 88.12 82 SER A CA 1
ATOM 659 C C . SER A 1 82 ? -21.608 5.461 10.557 1.00 88.12 82 SER A C 1
ATOM 661 O O . SER A 1 82 ? -22.727 5.846 10.865 1.00 88.12 82 SER A O 1
ATOM 663 N N . GLN A 1 83 ? -20.615 6.324 10.313 1.00 79.00 83 GLN A N 1
ATOM 664 C CA . GLN A 1 83 ? -20.795 7.781 10.325 1.00 79.00 83 GLN A CA 1
ATOM 665 C C . GLN A 1 83 ? -21.433 8.322 9.040 1.00 79.00 83 GLN A C 1
ATOM 667 O O . GLN A 1 83 ? -21.975 9.422 9.052 1.00 79.00 83 GLN A O 1
ATOM 672 N N . ASN A 1 84 ? -21.319 7.590 7.928 1.00 67.06 84 ASN A N 1
ATOM 673 C CA . ASN A 1 84 ? -21.831 8.005 6.620 1.00 67.06 84 ASN A CA 1
ATOM 674 C C . ASN A 1 84 ? -23.168 7.347 6.256 1.00 67.06 84 ASN A C 1
ATOM 676 O O . ASN A 1 84 ? -23.753 7.718 5.238 1.00 67.06 84 ASN A O 1
ATOM 680 N N . GLU A 1 85 ? -23.675 6.424 7.076 1.00 64.25 85 GLU A N 1
ATOM 681 C CA . GLU A 1 85 ? -25.089 6.040 7.079 1.00 64.25 85 GLU A CA 1
ATOM 682 C C . GLU A 1 85 ? -25.926 7.208 7.630 1.00 64.25 85 GLU A C 1
ATOM 684 O O . GLU A 1 85 ? -26.477 7.164 8.724 1.00 64.25 85 GLU A O 1
ATOM 689 N N . ASN A 1 86 ? -26.008 8.293 6.857 1.00 61.44 86 ASN A N 1
ATOM 690 C CA . ASN A 1 86 ? -27.171 9.160 6.938 1.00 61.44 86 ASN A CA 1
ATOM 691 C C . ASN A 1 86 ? -28.324 8.354 6.347 1.00 61.44 86 ASN A C 1
ATOM 693 O O . ASN A 1 86 ? -28.259 7.947 5.185 1.00 61.44 86 ASN A O 1
ATOM 697 N N . ASP A 1 87 ? -29.341 8.097 7.159 1.00 61.19 87 ASP A N 1
ATOM 698 C CA . ASP A 1 87 ? -30.588 7.499 6.706 1.00 61.19 87 ASP A CA 1
ATOM 699 C C . ASP A 1 87 ? -31.082 8.287 5.475 1.00 61.19 87 ASP A C 1
ATOM 701 O O . ASP A 1 87 ? -31.192 9.517 5.558 1.00 61.19 87 ASP A O 1
ATOM 705 N N . PRO A 1 88 ? -31.310 7.657 4.306 1.00 60.97 88 PRO A N 1
ATOM 706 C CA . PRO A 1 88 ? -31.796 8.371 3.130 1.00 60.97 88 PRO A CA 1
ATOM 707 C C . PRO A 1 88 ? -33.090 9.151 3.412 1.00 60.97 88 PRO A C 1
ATOM 709 O O . PRO A 1 88 ? -33.337 10.148 2.737 1.00 60.97 88 PRO A O 1
ATOM 712 N N . GLU A 1 89 ? -33.870 8.785 4.437 1.00 61.38 89 GLU A N 1
ATOM 713 C CA . GLU A 1 89 ? -35.037 9.560 4.881 1.00 61.38 89 GLU A CA 1
ATOM 714 C C . GLU A 1 89 ? -34.694 10.936 5.487 1.00 61.38 89 GLU A C 1
ATOM 716 O O . GLU A 1 89 ? -35.531 11.837 5.474 1.00 61.38 89 GLU A O 1
ATOM 721 N N . VAL A 1 90 ? -33.463 11.152 5.958 1.00 60.97 90 VAL A N 1
ATOM 722 C CA . VAL A 1 90 ? -32.987 12.442 6.500 1.00 60.97 90 VAL A CA 1
ATOM 723 C C . VAL A 1 90 ? -32.598 13.423 5.386 1.00 60.97 90 VAL A C 1
ATOM 725 O O . VAL A 1 90 ? -32.536 14.623 5.616 1.00 60.97 90 VAL A O 1
ATOM 728 N N . ILE A 1 91 ? -32.357 12.946 4.160 1.00 60.69 91 ILE A N 1
ATOM 729 C CA . ILE A 1 91 ? -31.969 13.798 3.019 1.00 60.69 91 ILE A CA 1
ATOM 730 C C . ILE A 1 91 ? -33.197 14.443 2.346 1.00 60.69 91 ILE A C 1
ATOM 732 O O . ILE A 1 91 ? -33.064 15.453 1.653 1.00 60.69 91 ILE A O 1
ATOM 736 N N . TYR A 1 92 ? -34.389 13.874 2.547 1.00 60.97 92 TYR A N 1
ATOM 737 C CA . TYR A 1 92 ? -35.637 14.315 1.912 1.00 60.97 92 TYR A CA 1
ATOM 738 C C . TYR A 1 92 ? -36.659 14.941 2.879 1.00 60.97 92 TYR A C 1
ATOM 740 O O . TYR A 1 92 ? -37.770 15.248 2.446 1.00 60.97 92 TYR A O 1
ATOM 748 N N . ASN A 1 93 ? -36.284 15.155 4.144 1.00 50.97 93 ASN A N 1
ATOM 749 C CA . ASN A 1 93 ? -37.038 15.929 5.140 1.00 50.97 93 ASN A CA 1
ATOM 750 C C . ASN A 1 93 ? -36.270 17.198 5.526 1.00 50.97 93 ASN A C 1
ATOM 752 O O . ASN A 1 93 ? -36.939 18.198 5.871 1.00 50.97 93 ASN A O 1
#

Sequence (93 aa):
MRGLLSSEVLFVTLKKRYRVNFGVNPNPKFNRLMAVPFRAKDVAAENTEFGHPDVGLVLTQISYYYSGLSDLQLRQCFDRLSQNENDPEVIYN

Secondary structure (DSSP, 8-state):
--STTTSSHHHHHHTSPBTTTEE----TT----S-EEEEETTEE-TT---SSHHHHHHHHHHHHHHH---HHHHHHHHHHHHHH---HHHH--

InterPro domains:
  IPR022105 Domain of unknown function DUF3645 [PF12359] (32-60)
  IPR051346 OTU Domain-Containing Deubiquitinase [PTHR13367] (4-84)

Organism: NCBI:txid392030

Foldseek 3Di:
DDPCVNVCLVVVLVPDDEQAQKADQPPPVLPDLWIAGAPGRNRGPSPGDDPDVSNGVVNSVVRCVVPPDDPVVVVVVVVVVVVPPPPVVVVVD

=== Feature glossary ===
Annotated list of the representations used here:

Nearest PDB structures. The Foldseek neighbor list gives the closest experimentally determined structures in the PDB, ranked by structural alignment. TM-score near 1 means near-identical fold; near 0.3 means only rough topology match. This is how one finds what a novel AlphaFold prediction most resembles in the solved-structure universe.

Foldseek 3Di. Foldseek's 3Di representation compresses backbone geometry into a per-residue letter drawn from a learned twenty-state alphabet. It captures the tertiary interaction pattern around each residue — which residues are packed against it in space, regardless of where they are in sequence.

Radius of gyration, Cα contacts, bounding box. Radius of gyration (Rg) is the root-mean-square distance of Cα atoms from their centroid — a single number for overall size and compactness. A globular domain of N residues has Rg ≈ 2.2·N^0.38 Å; an extended or disordered chain has a much larger Rg. The Cα contact count is the number of residue pairs whose Cα atoms are within 8 Å and are more than four positions apart in sequence — a standard proxy for tertiary packing density. The bounding box is the smallest axis-aligned box enclosing all Cα atoms.

InterPro / GO / CATH / organism. The annotation block draws on four external resources. InterPro: which protein families and domains the sequence belongs to. GO: standardized terms for what the protein does, what process it participates in, and where in the cell it acts. CATH: which structural fold it has in the CATH hierarchy. Organism: the species of origin.

mmCIF coordinates. The mmCIF block holds the 3D Cartesian coordinates of each backbone atom (N, Cα, C, O)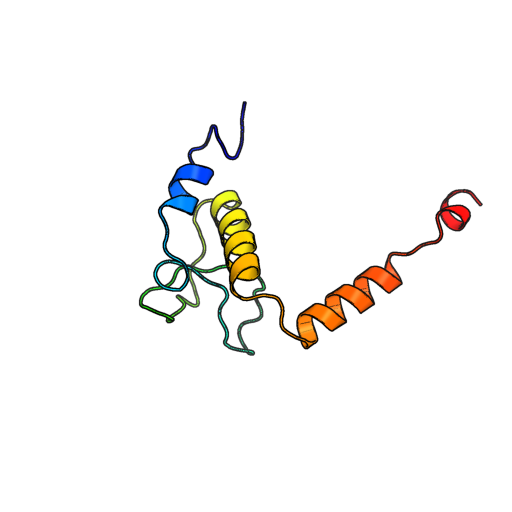 in ångströms. mmCIF is the PDB's canonical archive format — a tagged-loop text representation of the atomic model.

pLDDT. pLDDT is the predicted lDDT-Cα score: AlphaFold's confidence that the local environment of each residue (all inter-atomic distances within 15 Å) is correctly placed. It is a per-residue number between 0 and 100, with higher meaning more reliable.

Backbone torsions (φ/ψ). φ (phi) and ψ (psi) are the two rotatable backbone dihedrals per residue: φ is the C(i-1)–N–Cα–C torsion, ψ is the N–Cα–C–N(i+1) torsion, both in degrees on (−180°, 180°]. α-helical residues cluster near (−60°, −45°); β-strand residues near (−120°, +130°). A Ramachandran plot is simply a scatter of (φ, ψ) for every residue.

B-factor. For experimental (PDB) structures, the B-factor (temperature factor) quantifies the positional spread of each atom in the crystal — a combination of thermal vibration and static disorder — in units of Å². High B-factors mark flexible loops or poorly resolved regions; low B-factors mark the rigid, well-ordered core.

Secondary structure (3-state, P-SEA). SS3 is a coarse helix/strand/coil call (letters a/b/c) made by the P-SEA algorithm from inter-Cα distances and dihedrals. It is less detailed than DSSP but needs only Cα positions.

Predicted aligned error. Predicted aligned error is AlphaFold's pairwise confidence. Unlike pLDDT (per-residue), PAE is per-residue-pair and captures whether two parts of the structure are correctly placed relative to each other. Units are ångströms of expected positional error.

Solvent-accessible surface area. Solvent-accessible surface area (SASA) is the area in Å² traced out by the centre of a 1.4 Å probe sphere (a water molecule) rolled over the protein's van der Waals surface (Shrake–Rupley / Lee–Richards construction). Buried residues have near-zero SASA; fully exposed residues can exceed 200 Å². The total SASA scales roughly with the number of surface residues.

Secondary structure (8-state, DSSP). The SS8 string is DSSP's per-residue secondary-structure call. α-helix (H) means an i→i+4 H-bond ladder; β-strand (E) means the residue participates in a β-sheet; 3₁₀ (G) and π (I) are tighter and wider helices; T/S are turns/bends; '-' is loop.

Rendered structure images. Structure images are PyMOL renders from six orthogonal camera directions. Cartoon representation draws helices as coils and strands as arrows; sticks shows the backbone as bonds; surface shows the solvent-excluded envelope. Rainbow coloring maps sequence position to hue (blue→red, N→C); chain coloring assigns a distinct color per polypeptide.

Sequence. The amino-acid sequence is the protein's primary structure: the linear order of residues from the N-terminus to the C-terminus, written in one-letter code. Everything else here — the 3D coordinates, the secondary structure, the domain annotations — is ultimately a consequence of this string.

Contact-map, Ramachandran, and PAE plots. Three diagnostic plots accompany the record. The Cα contact map visualizes the tertiary structure as a 2D adjacency matrix (8 Å cutoff, sequence-local contacts suppressed). The Ramachandran plot shows the distribution of backbone (φ, ψ) torsions, with points in the α and β basins reflecting secondary structure content. The PAE plot shows AlphaFold's inter-residue confidence as a color matrix.